Protein AF-A0A5S9R3X8-F1 (afdb_monomer)

Sequence (92 aa):
MWPGAPEQLDEVLKANNVPDVEINKMTFENAMRWYHWDPFTHISKEQATVGALRKAAEGHDVSIQSLSKHDHGGANFTDFAANAKQLAGNKD

Solvent-accessible surface area (backbone atoms only — not comparable to full-atom values): 5954 Å² total; per-residue (Å²): 105,83,88,56,37,69,61,55,48,52,52,53,40,59,76,66,67,58,52,68,73,58,50,43,39,75,73,45,54,47,55,28,65,76,68,73,48,71,72,61,85,83,41,54,73,79,53,70,34,74,68,43,46,55,60,70,45,64,94,55,93,78,76,92,72,83,81,75,81,75,73,75,70,72,88,44,72,65,59,53,54,53,51,51,53,65,71,56,72,73,87,128

pLDDT: mean 81.46, std 14.36, range [45.25, 97.12]

Radius of gyration: 23.94 Å; Cα contacts (8 Å, |Δi|>4): 21; chains: 1; bounding box: 39×46×65 Å

Secondary structure (DSSP, 8-state):
-TTSHHHHHHHHHHHTT--HHHHHIIIIIHHHHHHT--GGGTS-TTTTSHHHHHHHTTTS----------------HHHHHHHHHHHTT---

Mean predicted aligned error: 12.49 Å

Structure (mmCIF, N/CA/C/O backbone):
data_AF-A0A5S9R3X8-F1
#
_entry.id   AF-A0A5S9R3X8-F1
#
loop_
_atom_site.group_PDB
_atom_site.id
_atom_site.type_symbol
_atom_site.label_atom_id
_atom_site.label_alt_id
_atom_site.label_comp_id
_atom_site.label_asym_id
_atom_site.label_entity_id
_atom_site.label_seq_id
_atom_site.pdbx_PDB_ins_code
_atom_site.Cartn_x
_atom_site.Cartn_y
_atom_site.Cartn_z
_atom_site.occupancy
_atom_site.B_iso_or_equiv
_atom_site.auth_seq_id
_atom_site.auth_comp_id
_atom_site.auth_asym_id
_atom_site.auth_atom_id
_atom_site.pdbx_PDB_model_num
ATOM 1 N N . MET A 1 1 ? 7.173 9.081 4.736 1.00 61.66 1 MET A N 1
ATOM 2 C CA . MET A 1 1 ? 6.72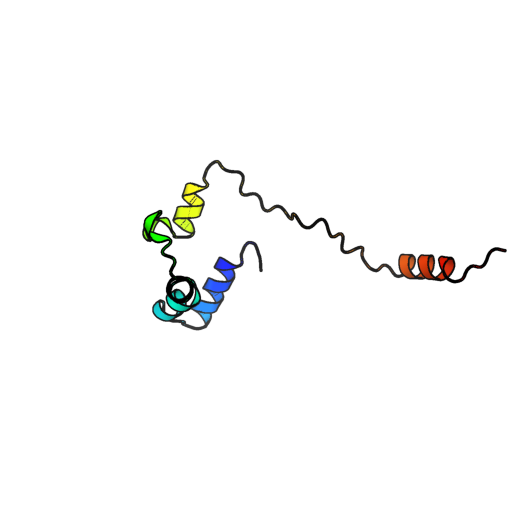3 8.477 6.003 1.00 61.66 1 MET A CA 1
ATOM 3 C C . MET A 1 1 ? 5.304 8.975 6.272 1.00 61.66 1 MET A C 1
ATOM 5 O O . MET A 1 1 ? 4.976 10.027 5.740 1.00 61.66 1 MET A O 1
ATOM 9 N N . TRP A 1 2 ? 4.459 8.191 6.960 1.00 68.38 2 TRP A N 1
ATOM 10 C CA . TRP A 1 2 ? 2.992 8.371 7.069 1.00 68.38 2 TRP A CA 1
ATOM 11 C C . TRP A 1 2 ? 2.530 9.843 7.139 1.00 68.38 2 TRP A C 1
ATOM 13 O O . TRP A 1 2 ? 3.152 10.621 7.862 1.00 68.38 2 TRP A O 1
ATOM 23 N N . PRO A 1 3 ? 1.447 10.243 6.444 1.00 74.00 3 PRO A N 1
ATOM 24 C CA . PRO A 1 3 ? 0.461 9.404 5.747 1.00 74.00 3 PRO A CA 1
ATOM 25 C C . PRO A 1 3 ? 0.753 9.120 4.268 1.00 74.00 3 PRO A C 1
ATOM 27 O O . PRO A 1 3 ? 0.177 8.192 3.717 1.00 74.00 3 PRO A O 1
ATOM 30 N N . GLY A 1 4 ? 1.689 9.833 3.638 1.00 82.62 4 GLY A N 1
ATOM 31 C CA . GLY A 1 4 ? 2.041 9.645 2.217 1.00 82.62 4 GLY A CA 1
ATOM 32 C C . GLY A 1 4 ? 3.023 8.500 1.943 1.00 82.62 4 GLY A C 1
ATOM 33 O O . GLY A 1 4 ? 3.810 8.569 1.005 1.00 82.62 4 GLY A O 1
ATOM 34 N N . ALA A 1 5 ? 3.083 7.491 2.817 1.00 83.38 5 ALA A N 1
ATOM 35 C CA . ALA A 1 5 ? 4.023 6.380 2.657 1.00 83.38 5 ALA A CA 1
ATOM 36 C C . ALA A 1 5 ? 3.787 5.556 1.371 1.00 83.38 5 ALA A C 1
ATOM 38 O O . ALA A 1 5 ? 4.782 5.217 0.732 1.00 83.38 5 ALA A O 1
ATOM 39 N N . PRO A 1 6 ? 2.536 5.260 0.958 1.00 83.75 6 PRO A N 1
ATOM 40 C CA . PRO A 1 6 ? 2.282 4.531 -0.285 1.00 83.75 6 PRO A CA 1
ATOM 41 C C . PRO A 1 6 ? 2.775 5.273 -1.532 1.00 83.75 6 PRO A C 1
ATOM 43 O O . PRO A 1 6 ? 3.395 4.664 -2.396 1.00 83.75 6 PRO A O 1
ATOM 46 N N . GLU A 1 7 ? 2.552 6.587 -1.612 1.00 86.69 7 GLU A N 1
ATOM 47 C CA . GLU A 1 7 ? 2.975 7.414 -2.749 1.00 86.69 7 GLU A CA 1
ATOM 48 C C . GLU A 1 7 ? 4.499 7.509 -2.841 1.00 86.69 7 GLU A C 1
ATOM 50 O O . GLU A 1 7 ? 5.074 7.327 -3.909 1.00 86.69 7 GLU A O 1
ATOM 55 N N . GLN A 1 8 ? 5.168 7.716 -1.705 1.00 90.12 8 GLN A N 1
ATOM 56 C CA . GLN A 1 8 ? 6.631 7.743 -1.662 1.00 90.12 8 GLN A CA 1
ATOM 57 C C . GLN A 1 8 ? 7.241 6.384 -2.023 1.00 90.12 8 GLN A C 1
ATOM 59 O O . GLN A 1 8 ? 8.298 6.327 -2.647 1.00 90.12 8 GLN A O 1
ATOM 64 N N . LEU A 1 9 ? 6.589 5.281 -1.642 1.00 89.81 9 LEU A N 1
ATOM 65 C CA . LEU A 1 9 ? 7.021 3.948 -2.052 1.00 89.81 9 LEU A CA 1
ATOM 66 C C . LEU A 1 9 ? 6.903 3.778 -3.574 1.00 89.81 9 LEU A C 1
ATOM 68 O O . LEU A 1 9 ? 7.854 3.320 -4.199 1.00 89.81 9 LEU A O 1
ATOM 72 N N . ASP A 1 10 ? 5.781 4.186 -4.171 1.00 90.69 10 ASP A N 1
ATOM 73 C CA . ASP A 1 10 ? 5.568 4.140 -5.624 1.00 90.69 10 ASP A CA 1
ATOM 74 C C . ASP A 1 10 ? 6.617 4.966 -6.394 1.00 90.69 10 ASP A C 1
ATOM 76 O O . ASP A 1 10 ? 7.181 4.488 -7.379 1.00 90.69 10 ASP A O 1
ATOM 80 N N . GLU A 1 11 ? 6.967 6.160 -5.905 1.00 93.38 11 GLU A N 1
ATOM 81 C CA . GLU A 1 11 ? 8.043 6.985 -6.476 1.00 93.38 11 GLU A CA 1
ATOM 82 C C . GLU A 1 11 ? 9.390 6.248 -6.506 1.00 93.38 11 GLU A C 1
ATOM 84 O O . GLU A 1 11 ? 10.067 6.230 -7.536 1.00 93.38 11 GLU A O 1
ATOM 89 N N . VAL A 1 12 ? 9.773 5.598 -5.402 1.00 94.56 12 VAL A N 1
ATOM 90 C CA . VAL A 1 12 ? 11.042 4.856 -5.306 1.00 94.56 12 VAL A CA 1
ATOM 91 C C . VAL A 1 12 ? 11.038 3.621 -6.206 1.00 94.56 12 VAL A C 1
ATOM 93 O O . VAL A 1 12 ? 12.042 3.340 -6.865 1.00 94.56 12 VAL A O 1
ATOM 96 N N . LEU A 1 13 ? 9.925 2.889 -6.266 1.00 95.06 13 LEU A N 1
ATOM 97 C CA . LEU A 1 13 ? 9.790 1.711 -7.125 1.00 95.06 13 LEU A CA 1
ATOM 98 C C . LEU A 1 13 ? 9.915 2.089 -8.607 1.00 95.06 13 LEU A C 1
ATOM 100 O O . LEU A 1 13 ? 10.645 1.431 -9.352 1.00 95.06 13 LEU A O 1
ATOM 104 N N . LYS A 1 14 ? 9.288 3.199 -9.014 1.00 94.50 14 LYS A N 1
ATOM 105 C CA . LYS A 1 14 ? 9.413 3.757 -10.367 1.00 94.50 14 LYS A CA 1
ATOM 106 C C . LYS A 1 14 ? 10.829 4.234 -10.667 1.00 94.50 14 LYS A C 1
ATOM 108 O O . LYS A 1 14 ? 11.358 3.908 -11.727 1.00 94.50 14 LYS A O 1
ATOM 113 N N . ALA A 1 15 ? 11.457 4.953 -9.736 1.00 97.12 15 ALA A N 1
ATOM 114 C CA . ALA A 1 15 ? 12.820 5.463 -9.895 1.00 97.12 15 ALA A CA 1
ATOM 115 C C . ALA A 1 15 ? 13.863 4.350 -10.097 1.00 97.12 15 ALA A C 1
ATOM 117 O O . ALA A 1 15 ? 14.886 4.583 -10.732 1.00 97.12 15 ALA A O 1
ATOM 118 N N . ASN A 1 16 ? 13.598 3.146 -9.582 1.00 96.75 16 ASN A N 1
ATOM 119 C CA . ASN A 1 16 ? 14.474 1.981 -9.718 1.00 96.75 16 ASN A CA 1
ATOM 120 C C . ASN A 1 16 ? 13.998 0.974 -10.780 1.00 96.75 16 ASN A C 1
ATOM 122 O O . ASN A 1 16 ? 14.527 -0.134 -10.837 1.00 96.75 16 ASN A O 1
ATOM 126 N N . ASN A 1 17 ? 13.006 1.330 -11.609 1.00 96.06 17 ASN A N 1
ATOM 127 C CA . ASN A 1 17 ? 12.449 0.467 -12.658 1.00 96.06 17 ASN A CA 1
ATOM 128 C C . ASN A 1 17 ? 12.055 -0.935 -12.154 1.00 96.06 17 ASN A C 1
ATOM 130 O O . ASN A 1 17 ? 12.256 -1.934 -12.848 1.00 96.06 17 ASN A O 1
ATOM 134 N N . VAL A 1 18 ? 11.502 -1.017 -10.940 1.00 96.50 18 VAL A N 1
ATOM 135 C CA . VAL A 1 18 ? 11.086 -2.298 -10.365 1.00 96.50 18 VAL A CA 1
ATOM 136 C C . VAL A 1 18 ? 9.895 -2.839 -11.167 1.00 96.50 18 VAL A C 1
ATOM 138 O O . VAL A 1 18 ? 8.905 -2.126 -11.322 1.00 96.50 18 VAL A O 1
ATOM 141 N N . PRO A 1 19 ? 9.951 -4.078 -11.688 1.00 96.50 19 PRO A N 1
ATOM 142 C CA . PRO A 1 19 ? 8.834 -4.663 -12.424 1.00 96.50 19 PRO A CA 1
ATOM 143 C C . PRO A 1 19 ? 7.606 -4.890 -11.534 1.00 96.50 19 PRO A C 1
ATOM 145 O O . PRO A 1 19 ? 7.747 -5.319 -10.388 1.00 96.50 19 PRO A O 1
ATOM 148 N N . ASP A 1 20 ? 6.402 -4.744 -12.094 1.00 92.69 20 ASP A N 1
ATOM 149 C CA . ASP A 1 20 ? 5.129 -4.920 -11.371 1.00 92.69 20 ASP A CA 1
ATOM 150 C C . ASP A 1 20 ? 5.014 -6.271 -10.647 1.00 92.69 20 ASP A C 1
ATOM 152 O O . ASP A 1 20 ? 4.449 -6.357 -9.559 1.00 92.69 20 ASP A O 1
ATOM 156 N N . VAL A 1 21 ? 5.586 -7.338 -11.214 1.00 96.12 21 VAL A N 1
ATOM 157 C CA . VAL A 1 21 ? 5.604 -8.667 -10.582 1.00 96.12 21 VAL A CA 1
ATOM 158 C C . VAL A 1 21 ? 6.393 -8.682 -9.270 1.00 96.12 21 VAL A C 1
ATOM 160 O O . VAL A 1 21 ? 5.992 -9.350 -8.320 1.00 96.12 21 VAL A O 1
ATOM 163 N N . GLU A 1 22 ? 7.493 -7.936 -9.182 1.00 96.62 22 GLU A N 1
ATOM 164 C CA . GLU A 1 22 ? 8.274 -7.826 -7.948 1.00 96.62 22 GLU A CA 1
ATOM 165 C C . GLU A 1 22 ? 7.590 -6.879 -6.958 1.00 96.62 22 GLU A C 1
ATOM 167 O O . GLU A 1 22 ? 7.520 -7.186 -5.767 1.00 96.62 22 GLU A O 1
ATOM 172 N N . ILE A 1 23 ? 6.978 -5.795 -7.448 1.00 94.94 23 ILE A N 1
ATOM 173 C CA . ILE A 1 23 ? 6.157 -4.899 -6.623 1.00 94.94 23 ILE A CA 1
ATOM 174 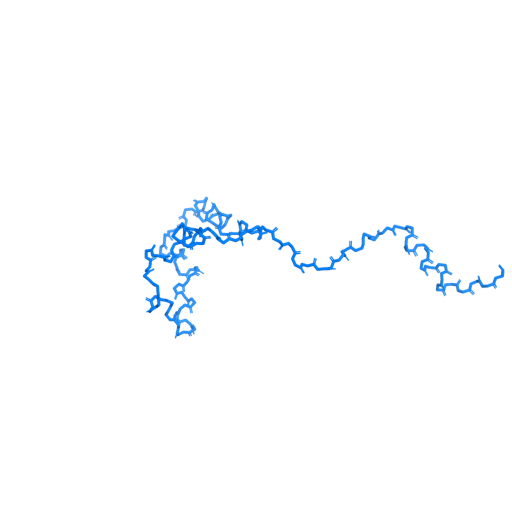C C . ILE A 1 23 ? 5.021 -5.680 -5.955 1.00 94.94 23 ILE A C 1
ATOM 176 O O . ILE A 1 23 ? 4.850 -5.582 -4.740 1.00 94.94 23 ILE A O 1
ATOM 180 N N . ASN A 1 24 ? 4.278 -6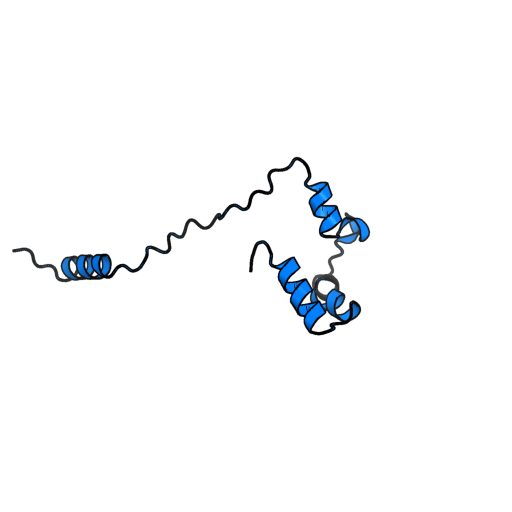.502 -6.700 1.00 93.44 24 ASN A N 1
ATOM 181 C CA . ASN A 1 24 ? 3.165 -7.288 -6.160 1.00 93.44 24 ASN A CA 1
ATOM 182 C C . ASN A 1 24 ? 3.632 -8.285 -5.091 1.00 93.44 24 ASN A C 1
ATOM 184 O O . ASN A 1 24 ? 3.028 -8.379 -4.019 1.00 93.44 24 ASN A O 1
ATOM 188 N N . LYS A 1 25 ? 4.757 -8.972 -5.333 1.00 95.31 25 LYS A N 1
ATOM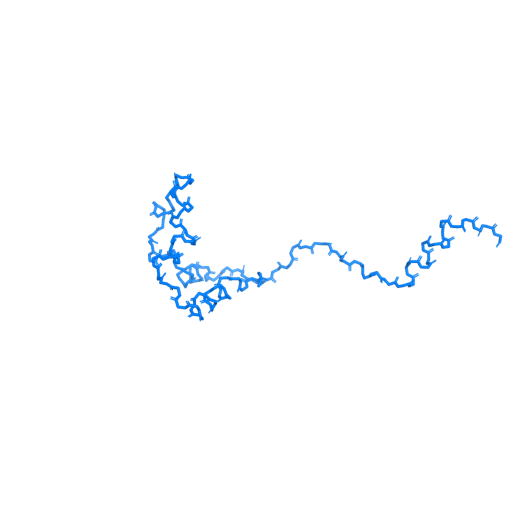 189 C CA . LYS A 1 25 ? 5.392 -9.860 -4.349 1.00 95.31 25 LYS A CA 1
ATOM 190 C C . LYS A 1 25 ? 5.776 -9.131 -3.068 1.00 95.31 25 LYS A C 1
ATOM 192 O O . LYS A 1 25 ? 5.520 -9.654 -1.985 1.00 95.31 25 LYS A O 1
ATOM 197 N N . MET A 1 26 ? 6.393 -7.955 -3.176 1.00 94.69 26 MET A N 1
ATOM 198 C CA . MET A 1 26 ? 6.830 -7.161 -2.024 1.00 94.69 26 MET A CA 1
ATOM 199 C C . MET A 1 26 ? 5.652 -6.580 -1.237 1.00 94.69 26 MET A C 1
ATOM 201 O O . MET A 1 26 ? 5.709 -6.524 -0.011 1.00 94.69 26 MET A O 1
ATOM 205 N N . THR A 1 27 ? 4.601 -6.144 -1.932 1.00 90.62 27 THR A N 1
ATOM 206 C CA . THR A 1 27 ? 3.505 -5.373 -1.330 1.00 90.62 27 THR A CA 1
ATOM 207 C C . THR A 1 27 ? 2.384 -6.236 -0.763 1.00 90.62 27 THR A C 1
ATOM 209 O O . THR A 1 27 ? 1.849 -5.875 0.284 1.00 90.62 27 THR A O 1
ATOM 212 N N . PHE A 1 28 ? 2.020 -7.364 -1.390 1.00 91.44 28 PHE A N 1
ATOM 213 C CA . PHE A 1 28 ? 0.908 -8.180 -0.880 1.00 91.44 28 PHE A CA 1
ATOM 214 C C . PHE A 1 28 ? 0.966 -9.685 -1.195 1.00 91.44 28 PHE A C 1
ATOM 216 O O . PHE A 1 28 ? 0.565 -10.473 -0.341 1.00 91.44 28 PHE A O 1
ATOM 223 N N . GLU A 1 29 ? 1.474 -10.138 -2.350 1.00 94.81 29 GLU A N 1
ATOM 224 C CA . GLU A 1 29 ? 1.359 -11.559 -2.745 1.00 94.81 29 GLU A CA 1
ATOM 225 C C . GLU A 1 29 ? 2.150 -12.492 -1.818 1.00 94.81 29 GLU A C 1
ATOM 227 O O . GLU A 1 29 ? 1.657 -13.555 -1.429 1.00 94.81 29 GLU A O 1
ATOM 232 N N . ASN A 1 30 ? 3.361 -12.094 -1.406 1.00 96.19 30 ASN A N 1
ATOM 233 C CA . ASN A 1 30 ? 4.105 -12.876 -0.420 1.00 96.19 30 ASN A CA 1
ATOM 234 C C . ASN A 1 30 ? 3.384 -12.871 0.930 1.00 96.19 30 ASN A C 1
ATOM 236 O O . ASN A 1 30 ? 3.278 -13.923 1.551 1.00 96.19 30 ASN A O 1
ATOM 240 N N . ALA A 1 31 ? 2.838 -11.737 1.372 1.00 93.88 31 ALA A N 1
ATOM 241 C CA . ALA A 1 31 ? 2.087 -11.684 2.623 1.00 93.88 31 ALA A CA 1
ATOM 242 C C . ALA A 1 31 ? 0.882 -12.642 2.586 1.00 93.88 31 ALA A C 1
ATOM 244 O O . ALA A 1 31 ? 0.744 -13.474 3.479 1.00 93.88 31 ALA A O 1
ATOM 245 N N . MET A 1 32 ? 0.080 -12.619 1.518 1.00 94.50 32 MET A N 1
ATOM 246 C CA . MET A 1 32 ? -1.043 -13.548 1.336 1.00 94.50 32 MET A CA 1
ATOM 247 C C . MET A 1 32 ? -0.609 -15.013 1.430 1.00 94.50 32 MET A C 1
ATOM 249 O O . MET A 1 32 ? -1.227 -15.801 2.145 1.00 94.50 32 MET A O 1
ATOM 253 N N . ARG A 1 33 ? 0.482 -15.377 0.739 1.00 94.88 33 ARG A N 1
ATOM 254 C CA . ARG A 1 33 ? 1.000 -16.751 0.739 1.00 94.88 33 ARG A CA 1
ATOM 255 C C . ARG A 1 33 ? 1.469 -17.190 2.123 1.00 94.88 33 ARG A C 1
ATOM 257 O O . ARG A 1 33 ? 1.201 -18.314 2.522 1.00 94.88 33 ARG A O 1
ATOM 264 N N . TRP A 1 34 ? 2.195 -16.333 2.837 1.00 96.75 34 TRP A N 1
ATOM 265 C CA . TRP A 1 34 ? 2.783 -16.681 4.133 1.00 96.75 34 TRP A CA 1
ATOM 266 C C . TRP A 1 34 ? 1.740 -16.712 5.251 1.00 96.75 34 TRP A C 1
ATOM 268 O O . TRP A 1 34 ? 1.779 -17.594 6.107 1.00 96.75 34 TRP A O 1
ATOM 278 N N . TYR A 1 35 ? 0.793 -15.775 5.229 1.00 95.50 35 TYR A N 1
ATOM 279 C CA . TYR A 1 35 ? -0.270 -15.679 6.227 1.00 95.50 35 TYR A CA 1
ATOM 280 C C . TYR A 1 35 ? -1.517 -16.495 5.871 1.00 95.50 35 TYR A C 1
ATOM 282 O O . TYR A 1 35 ? -2.467 -16.498 6.647 1.00 95.50 35 TYR A O 1
ATOM 290 N N . HIS A 1 36 ? -1.509 -17.209 4.738 1.00 93.50 36 HIS A N 1
ATOM 291 C CA . HIS A 1 36 ? -2.636 -18.008 4.240 1.00 93.50 36 HIS A CA 1
ATOM 292 C C . HIS A 1 36 ? -3.958 -17.228 4.252 1.00 93.50 36 HIS A C 1
ATOM 294 O O . HIS A 1 36 ? -5.003 -17.737 4.656 1.00 93.50 36 HIS A O 1
ATOM 300 N N . TRP A 1 37 ? -3.894 -15.966 3.837 1.00 91.38 37 TRP A N 1
ATOM 301 C CA . TRP A 1 37 ? -5.017 -15.042 3.884 1.00 91.38 37 TRP A CA 1
ATOM 302 C C . TRP A 1 37 ? -5.272 -14.465 2.498 1.00 91.38 37 TRP A C 1
ATOM 304 O O . TRP A 1 37 ? -4.343 -13.984 1.847 1.00 91.38 37 TRP A O 1
ATOM 314 N N . ASP A 1 38 ? -6.532 -14.511 2.064 1.00 91.62 38 ASP A N 1
ATOM 315 C CA . ASP A 1 38 ? -6.976 -13.921 0.807 1.00 91.62 38 ASP A CA 1
ATOM 316 C C . ASP A 1 38 ? -7.912 -12.730 1.078 1.00 91.62 38 ASP A C 1
ATOM 318 O O . ASP A 1 38 ? -9.064 -12.937 1.471 1.00 91.62 38 ASP A O 1
ATOM 322 N N . PRO A 1 39 ? -7.445 -11.481 0.889 1.00 87.75 39 PRO A N 1
ATOM 323 C CA . PRO A 1 39 ? -8.295 -10.302 1.022 1.00 87.75 39 PRO A CA 1
ATOM 324 C C . PRO A 1 39 ? -9.348 -10.210 -0.088 1.00 87.75 39 PRO A C 1
ATOM 326 O O . PRO A 1 39 ? -10.369 -9.543 0.093 1.00 87.75 39 PRO A O 1
ATOM 329 N N . PHE A 1 40 ? -9.128 -10.869 -1.231 1.00 91.69 40 PHE A N 1
ATOM 330 C CA . PHE A 1 40 ? -9.971 -10.707 -2.411 1.00 91.69 40 PHE A CA 1
ATOM 331 C C . PHE A 1 40 ? -11.277 -11.509 -2.356 1.00 91.69 40 PHE A C 1
ATOM 333 O O . PHE A 1 40 ? -12.128 -11.380 -3.234 1.00 91.69 40 PHE A O 1
ATOM 340 N N . THR A 1 41 ? -11.490 -12.283 -1.289 1.00 91.75 41 THR A N 1
ATOM 341 C CA . THR A 1 41 ? -12.779 -12.930 -0.999 1.00 91.75 41 THR A CA 1
ATOM 342 C C . THR A 1 41 ? -13.872 -11.919 -0.648 1.00 91.75 41 THR A C 1
ATOM 344 O O . THR A 1 41 ? -15.055 -12.191 -0.856 1.00 91.75 41 THR A O 1
ATOM 347 N N . HIS A 1 42 ? -13.486 -10.757 -0.114 1.00 89.25 42 HIS A N 1
ATOM 348 C CA . HIS A 1 42 ? -14.405 -9.722 0.361 1.00 89.25 42 HIS A CA 1
ATOM 349 C C . HIS A 1 42 ? -14.458 -8.494 -0.550 1.00 89.25 42 HIS A C 1
ATOM 351 O O . HIS A 1 42 ? -15.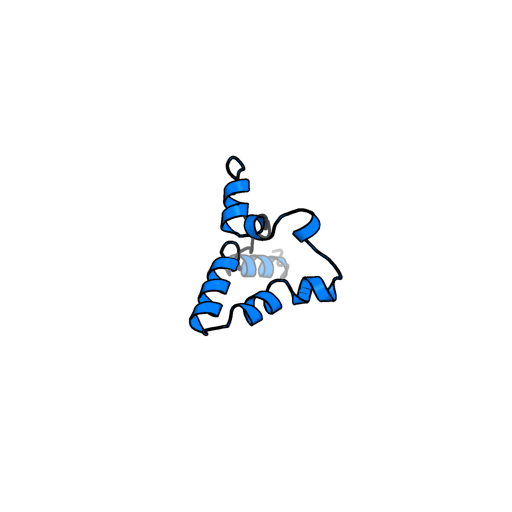459 -7.780 -0.553 1.00 89.25 42 HIS A O 1
ATOM 357 N N . ILE A 1 43 ? -13.396 -8.236 -1.313 1.00 92.81 43 ILE A N 1
ATOM 358 C CA . ILE A 1 43 ? -13.287 -7.085 -2.208 1.00 92.81 43 ILE A CA 1
ATOM 359 C C . ILE A 1 43 ? -12.616 -7.508 -3.512 1.00 92.81 43 ILE A C 1
ATOM 361 O O . ILE A 1 43 ? -11.609 -8.207 -3.504 1.00 92.81 43 ILE A O 1
ATOM 365 N N . SER A 1 44 ? -13.154 -7.081 -4.652 1.00 93.00 44 SER A N 1
ATOM 366 C CA . SER A 1 44 ? -12.498 -7.353 -5.937 1.00 93.00 44 SER A CA 1
ATOM 367 C C . SER A 1 44 ? -11.151 -6.624 -6.035 1.00 93.00 44 SER A C 1
ATOM 369 O O . SER A 1 44 ? -10.943 -5.577 -5.413 1.00 93.00 44 SER A O 1
ATOM 371 N N . LYS A 1 45 ? -10.216 -7.152 -6.832 1.00 88.19 45 LYS A N 1
ATOM 372 C CA . LYS A 1 45 ? -8.870 -6.570 -6.963 1.00 88.19 45 LYS A CA 1
ATOM 373 C C . LYS A 1 45 ? -8.919 -5.148 -7.532 1.00 88.19 45 LYS A C 1
ATOM 375 O O . LYS A 1 45 ? -8.148 -4.288 -7.117 1.00 88.19 45 LYS A O 1
ATOM 380 N N . GLU A 1 46 ? -9.873 -4.882 -8.417 1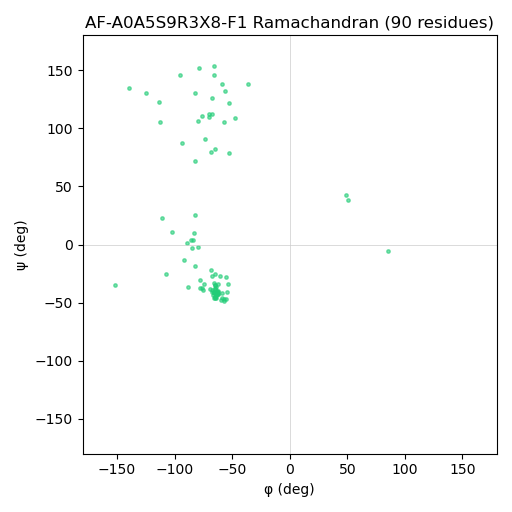.00 89.25 46 GLU A N 1
ATOM 381 C CA . GLU A 1 46 ? -10.128 -3.572 -9.017 1.00 89.25 46 GLU A CA 1
ATOM 382 C C . GLU A 1 46 ? -10.590 -2.549 -7.965 1.00 89.25 46 GLU A C 1
ATOM 384 O O . GLU A 1 46 ? -10.219 -1.373 -8.015 1.00 89.25 46 GLU A O 1
ATOM 389 N N . GLN A 1 47 ? -11.358 -3.007 -6.972 1.00 91.19 47 GLN A N 1
ATOM 390 C CA . GLN A 1 47 ? -11.831 -2.192 -5.851 1.00 91.19 47 GLN A CA 1
ATOM 391 C C . GLN A 1 47 ? -10.791 -2.034 -4.732 1.00 91.19 47 GLN A C 1
ATOM 393 O O . GLN A 1 47 ? -10.885 -1.093 -3.949 1.00 91.19 47 GLN A O 1
ATOM 398 N N . ALA A 1 48 ? -9.778 -2.900 -4.675 1.00 89.44 48 ALA A N 1
ATOM 399 C CA . ALA A 1 48 ? -8.695 -2.849 -3.691 1.00 89.44 48 ALA A CA 1
ATOM 400 C C . ALA A 1 48 ? -7.555 -1.877 -4.067 1.00 89.44 48 ALA A C 1
ATOM 402 O O . ALA A 1 48 ? -6.498 -1.873 -3.436 1.00 89.44 48 ALA A O 1
ATOM 403 N N . THR A 1 49 ? -7.741 -1.047 -5.096 1.00 86.38 49 THR A N 1
ATOM 404 C CA . THR A 1 49 ? -6.771 -0.009 -5.471 1.00 86.38 49 THR A CA 1
ATOM 405 C C . THR A 1 49 ? -6.890 1.214 -4.562 1.00 86.38 49 THR A C 1
ATOM 407 O O . THR A 1 49 ? -7.973 1.549 -4.084 1.00 86.38 49 THR A O 1
ATOM 410 N N . VAL A 1 50 ? -5.788 1.948 -4.367 1.00 82.06 50 VAL A N 1
ATOM 411 C CA . VAL A 1 50 ? -5.779 3.172 -3.540 1.00 82.06 50 VAL A CA 1
ATOM 412 C C . VAL A 1 50 ? -6.837 4.181 -4.008 1.00 82.06 50 VAL A C 1
ATOM 414 O O . VAL A 1 50 ? -7.526 4.782 -3.187 1.00 82.06 50 VAL A O 1
ATOM 417 N N . GLY A 1 51 ? -7.005 4.342 -5.325 1.00 82.94 51 GLY A N 1
ATOM 418 C CA . GLY A 1 51 ? -8.018 5.229 -5.901 1.00 82.94 51 GLY A CA 1
ATOM 419 C C . GLY A 1 51 ? -9.450 4.780 -5.600 1.00 82.94 51 GLY A C 1
ATOM 420 O O . GLY A 1 51 ? -10.270 5.601 -5.190 1.00 82.94 51 GLY A O 1
ATOM 421 N N . ALA A 1 52 ? -9.747 3.485 -5.744 1.00 88.44 52 ALA A N 1
ATOM 422 C CA . ALA A 1 52 ? -11.068 2.943 -5.437 1.00 88.44 52 ALA A CA 1
ATOM 423 C C . ALA A 1 52 ? -11.399 3.035 -3.939 1.00 88.44 52 ALA A C 1
ATOM 425 O O . ALA A 1 52 ? -12.508 3.431 -3.590 1.00 88.44 52 ALA A O 1
ATOM 426 N N . LEU A 1 53 ? -10.431 2.761 -3.059 1.00 88.25 53 LEU A N 1
ATOM 427 C CA . LEU A 1 53 ? -10.610 2.877 -1.610 1.00 88.25 53 LEU A CA 1
ATOM 428 C C . LEU A 1 53 ? -10.802 4.334 -1.163 1.00 88.25 53 LEU A C 1
ATOM 430 O O . LEU A 1 53 ? -11.657 4.603 -0.323 1.00 88.25 53 LEU A O 1
ATOM 434 N N . ARG A 1 54 ? -10.075 5.292 -1.756 1.00 85.12 54 ARG A N 1
ATOM 435 C CA . ARG A 1 54 ? -10.292 6.729 -1.497 1.00 85.12 54 ARG A CA 1
ATOM 436 C C . ARG A 1 54 ? -11.675 7.188 -1.943 1.00 85.12 54 ARG A C 1
ATOM 438 O O . ARG A 1 54 ? -12.327 7.917 -1.207 1.00 85.12 54 ARG A O 1
ATOM 445 N N . LYS A 1 55 ? -12.135 6.721 -3.106 1.00 88.81 55 LYS A N 1
ATOM 446 C CA . LYS A 1 55 ? -13.495 6.978 -3.591 1.00 88.81 55 LYS A CA 1
ATOM 447 C C . LYS A 1 55 ? -14.554 6.363 -2.672 1.00 88.81 55 LYS A C 1
ATOM 449 O O . LYS A 1 55 ? -15.565 6.989 -2.390 1.00 88.81 55 LYS A O 1
ATOM 454 N N . ALA A 1 56 ? -14.322 5.149 -2.175 1.00 89.44 56 ALA A N 1
ATOM 455 C CA . ALA A 1 56 ? -15.228 4.498 -1.230 1.00 89.44 56 ALA A CA 1
ATOM 456 C C . ALA A 1 56 ? -15.309 5.231 0.123 1.00 89.44 56 ALA A C 1
ATOM 458 O O . ALA A 1 56 ? -16.323 5.136 0.804 1.00 89.44 56 ALA A O 1
ATOM 459 N N . ALA A 1 57 ? -14.264 5.974 0.497 1.00 89.81 57 ALA A N 1
ATOM 460 C CA . ALA A 1 57 ? -14.231 6.804 1.698 1.00 89.81 57 ALA A CA 1
ATOM 461 C C . ALA A 1 57 ? -14.856 8.204 1.507 1.00 89.81 57 ALA A C 1
ATOM 463 O O . ALA A 1 57 ? -14.813 9.016 2.431 1.00 89.81 57 ALA A O 1
ATOM 464 N N . GLU A 1 58 ? -15.432 8.517 0.340 1.00 89.88 58 GLU A N 1
ATOM 465 C CA . GLU A 1 58 ? -16.132 9.788 0.120 1.00 89.88 58 GLU A CA 1
ATOM 466 C C . GLU A 1 58 ? -17.252 9.988 1.156 1.00 89.88 58 GLU A C 1
ATOM 468 O O . GLU A 1 58 ? -18.050 9.094 1.427 1.00 89.88 58 GLU A O 1
ATOM 473 N N . GLY A 1 59 ? -17.302 11.179 1.758 1.00 88.81 59 GLY A N 1
ATOM 474 C CA . GLY A 1 59 ? -18.262 11.506 2.818 1.00 88.81 59 GLY A CA 1
ATOM 475 C C . GLY A 1 59 ? -17.827 11.105 4.233 1.00 88.81 59 GLY A C 1
ATOM 476 O O . GLY A 1 59 ? -18.499 11.486 5.190 1.00 88.81 59 GLY A O 1
ATOM 477 N N . HIS A 1 60 ? -16.696 10.411 4.390 1.00 87.06 60 HIS A N 1
ATOM 478 C CA . HIS A 1 60 ? -16.069 10.167 5.689 1.00 87.06 60 HIS A CA 1
ATOM 479 C C . HIS A 1 60 ? -14.976 11.206 5.987 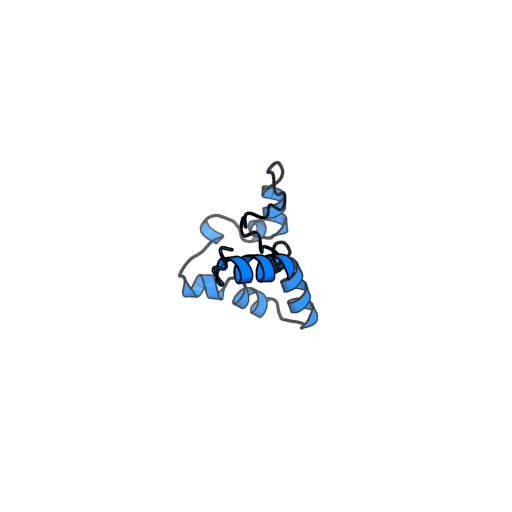1.00 87.06 60 HIS A C 1
ATOM 481 O O . HIS A 1 60 ? -14.269 11.662 5.087 1.00 87.06 60 HIS A O 1
ATOM 487 N N . ASP A 1 61 ? -14.819 11.578 7.262 1.00 87.88 61 ASP A N 1
ATOM 488 C CA . ASP A 1 61 ? -13.699 12.416 7.701 1.00 87.88 61 ASP A CA 1
ATOM 489 C C . ASP A 1 61 ? -12.393 11.614 7.629 1.00 87.88 61 ASP A C 1
ATOM 491 O O . ASP A 1 61 ? -12.168 10.681 8.399 1.00 87.88 61 ASP A O 1
ATOM 495 N N . VAL A 1 62 ? -11.545 11.986 6.672 1.00 83.44 62 VAL A N 1
ATOM 496 C CA . VAL A 1 62 ? -10.212 11.410 6.444 1.00 83.44 62 VAL A CA 1
ATOM 497 C C . VAL A 1 62 ? -9.099 12.405 6.790 1.00 83.44 62 VAL A C 1
ATOM 499 O O . VAL A 1 62 ? -7.984 12.304 6.273 1.00 83.44 62 VAL A O 1
ATOM 502 N N . SER A 1 63 ? -9.391 13.400 7.638 1.00 84.06 63 SER A N 1
ATOM 503 C CA . SER A 1 63 ? -8.398 14.375 8.083 1.00 84.06 63 SER A CA 1
ATOM 504 C C . SER A 1 63 ? -7.222 13.691 8.786 1.00 84.06 63 SER A C 1
ATOM 506 O O . SER A 1 63 ? -7.372 12.746 9.564 1.00 84.06 63 SER A O 1
ATOM 508 N N . ILE A 1 64 ? -6.008 14.159 8.489 1.00 79.94 64 ILE A N 1
ATOM 509 C CA . ILE A 1 64 ? -4.795 13.630 9.112 1.00 79.94 64 ILE A CA 1
ATOM 510 C C . ILE A 1 64 ? -4.793 14.080 10.573 1.00 79.94 64 ILE A C 1
ATOM 512 O O . ILE A 1 64 ? -4.630 15.263 10.860 1.00 79.94 64 ILE A O 1
ATOM 516 N N . GLN A 1 65 ? -4.948 13.127 11.489 1.00 78.00 65 GLN A N 1
ATOM 517 C CA . GLN A 1 65 ? -4.915 13.367 12.929 1.00 78.00 65 GLN A CA 1
ATOM 518 C C . GLN A 1 65 ? -3.690 12.684 13.539 1.00 78.00 65 GLN A C 1
ATOM 520 O O . GLN A 1 65 ? -3.510 11.469 13.425 1.00 78.00 65 GLN A O 1
ATOM 525 N N . SER A 1 66 ? -2.835 13.450 14.215 1.00 71.94 66 SER A N 1
ATOM 526 C CA . SER A 1 66 ? -1.750 12.891 15.021 1.00 71.94 66 SER A CA 1
ATOM 527 C C . SER A 1 66 ? -2.308 12.415 16.364 1.00 71.94 66 SER A C 1
ATOM 529 O O . SER A 1 66 ? -2.618 13.225 17.232 1.00 71.94 66 SER A O 1
ATOM 531 N N . LEU A 1 67 ? -2.424 11.097 16.555 1.00 71.00 67 LEU A N 1
ATOM 532 C CA . LEU A 1 67 ? -2.891 10.506 17.822 1.00 71.00 67 LEU A CA 1
ATOM 533 C C . LEU A 1 67 ? -1.770 10.323 18.861 1.00 71.00 67 LEU A C 1
ATOM 535 O O . LEU A 1 67 ? -2.033 9.909 19.992 1.00 71.00 67 LEU A O 1
ATOM 539 N N . SER A 1 68 ? -0.521 10.638 18.501 1.00 67.75 68 SER A N 1
ATOM 540 C CA . SER A 1 68 ? 0.581 10.684 19.463 1.00 67.75 68 SER A CA 1
ATOM 541 C C . SER A 1 68 ? 0.365 11.846 20.432 1.00 67.75 68 SER A C 1
ATOM 543 O O . SER A 1 68 ? 0.459 13.008 20.049 1.00 67.75 68 SER A O 1
ATOM 545 N N . LYS A 1 69 ? 0.096 11.520 21.699 1.00 57.59 69 LYS A N 1
ATOM 546 C CA . LYS A 1 69 ? 0.132 12.463 22.830 1.00 57.59 69 LYS A CA 1
ATOM 547 C C . LYS A 1 69 ? 1.529 12.616 23.429 1.00 57.59 69 LYS A C 1
ATOM 549 O O . LYS A 1 69 ? 1.663 13.261 24.465 1.00 57.59 69 LYS A O 1
ATOM 554 N N . HIS A 1 70 ? 2.546 11.976 22.850 1.00 57.06 70 HIS A N 1
ATOM 555 C CA . HIS A 1 70 ? 3.901 12.143 23.347 1.00 57.06 70 HIS A CA 1
ATOM 556 C C . HIS A 1 70 ? 4.374 13.527 22.914 1.00 57.06 70 HIS A C 1
ATOM 558 O O . HIS A 1 70 ? 4.873 13.713 21.805 1.00 57.06 70 HIS A O 1
ATOM 564 N N . ASP A 1 71 ? 4.139 14.504 23.788 1.00 60.91 71 ASP A N 1
ATOM 565 C CA . ASP A 1 71 ? 4.890 15.741 23.779 1.00 60.91 71 ASP A CA 1
ATOM 566 C C . ASP A 1 71 ? 6.348 15.316 23.923 1.00 60.91 71 ASP A C 1
ATOM 568 O O . ASP A 1 71 ? 6.777 14.828 24.973 1.00 60.91 71 ASP A O 1
ATOM 572 N N . HIS A 1 72 ? 7.102 15.385 22.829 1.00 56.09 72 HIS A N 1
ATOM 573 C CA . HIS A 1 72 ? 8.547 15.406 22.933 1.00 56.09 72 HIS A CA 1
ATOM 574 C C . HIS A 1 72 ? 8.860 16.747 23.574 1.00 56.09 72 HIS A C 1
ATOM 576 O O . HIS A 1 72 ? 9.170 17.701 22.865 1.00 56.09 72 HIS A O 1
ATOM 582 N N . GLY A 1 73 ? 8.698 16.813 24.901 1.00 54.09 73 GLY A N 1
ATOM 583 C CA . GLY A 1 73 ? 9.064 17.963 25.700 1.00 54.09 73 GLY A CA 1
ATOM 584 C C . GLY A 1 73 ? 10.462 18.331 25.257 1.00 54.09 73 GLY A C 1
ATOM 585 O O . GLY A 1 73 ? 11.396 17.538 25.421 1.00 54.09 73 GLY A O 1
ATOM 586 N N . GLY A 1 74 ? 10.562 19.455 24.546 1.00 55.47 74 GLY A N 1
ATOM 587 C CA . GLY A 1 74 ? 11.824 19.906 23.997 1.00 55.47 74 GLY A CA 1
ATOM 588 C C . GLY A 1 74 ? 12.793 19.926 25.160 1.00 55.47 74 GLY A C 1
ATOM 589 O O . GLY A 1 74 ? 12.490 20.537 26.182 1.00 55.47 74 GLY A O 1
ATOM 590 N N . ALA A 1 75 ? 13.897 19.188 25.053 1.00 62.50 75 ALA A N 1
ATOM 591 C CA . ALA A 1 75 ? 14.935 19.213 26.067 1.00 62.50 75 ALA A CA 1
ATOM 592 C C . ALA A 1 75 ? 15.540 20.623 26.068 1.00 62.50 75 ALA A C 1
ATOM 594 O O . ALA A 1 75 ? 16.538 20.898 25.405 1.00 62.50 75 ALA A O 1
ATOM 595 N N . ASN A 1 76 ? 14.876 21.541 26.763 1.00 65.31 76 ASN A N 1
ATOM 596 C CA . ASN A 1 76 ? 15.304 22.908 26.919 1.00 65.31 76 ASN A CA 1
ATOM 597 C C . ASN A 1 76 ? 16.330 22.927 28.041 1.00 65.31 76 ASN A C 1
ATOM 599 O O . ASN A 1 76 ? 16.126 22.390 29.131 1.00 65.31 76 ASN A O 1
ATOM 603 N N . PHE A 1 77 ? 17.462 23.563 27.767 1.00 63.22 77 PHE A N 1
ATOM 604 C CA . PHE A 1 77 ? 18.579 23.664 28.702 1.00 63.22 77 PHE A CA 1
ATOM 605 C C . PHE A 1 77 ? 18.162 24.277 30.056 1.00 63.22 77 PHE A C 1
ATOM 607 O O . PHE A 1 77 ? 18.721 23.943 31.100 1.00 63.22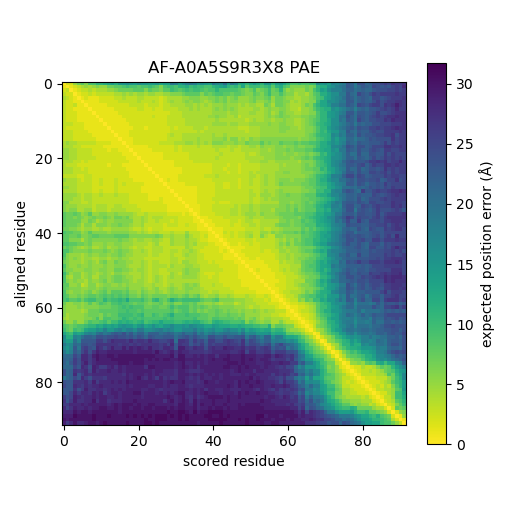 77 PHE A O 1
ATOM 614 N N . THR A 1 78 ? 17.129 25.126 30.048 1.00 66.62 78 THR A N 1
ATOM 615 C CA . THR A 1 78 ? 16.491 25.698 31.241 1.00 66.62 78 THR A CA 1
ATOM 616 C C . THR A 1 78 ? 15.863 24.636 32.143 1.00 66.62 78 THR A C 1
ATOM 618 O O . THR A 1 78 ? 16.020 24.708 33.362 1.00 66.62 78 THR A O 1
ATOM 621 N N . ASP A 1 79 ? 15.225 23.620 31.561 1.00 68.88 79 ASP A N 1
ATOM 622 C CA . ASP A 1 79 ? 14.520 22.565 32.296 1.00 68.88 79 ASP A CA 1
ATOM 623 C C . ASP A 1 79 ? 15.505 21.539 32.872 1.00 68.88 79 ASP A C 1
ATOM 625 O O . ASP A 1 79 ? 15.296 20.999 33.961 1.00 68.88 79 ASP A O 1
ATOM 629 N N . PHE A 1 80 ? 16.641 21.330 32.196 1.00 67.19 80 PHE A N 1
ATOM 630 C CA . PHE A 1 80 ? 17.764 20.559 32.736 1.00 67.19 80 PHE A CA 1
ATOM 631 C C . PHE A 1 80 ? 18.396 21.256 33.951 1.00 67.19 80 PHE A C 1
ATOM 633 O O . PHE A 1 80 ? 18.607 20.627 34.989 1.00 67.19 80 PHE A O 1
ATOM 640 N N . ALA A 1 81 ? 18.646 22.569 33.863 1.00 71.56 81 ALA A N 1
ATOM 641 C CA . ALA A 1 81 ? 19.213 23.348 34.965 1.00 71.56 81 ALA A CA 1
ATOM 642 C C . ALA A 1 81 ? 18.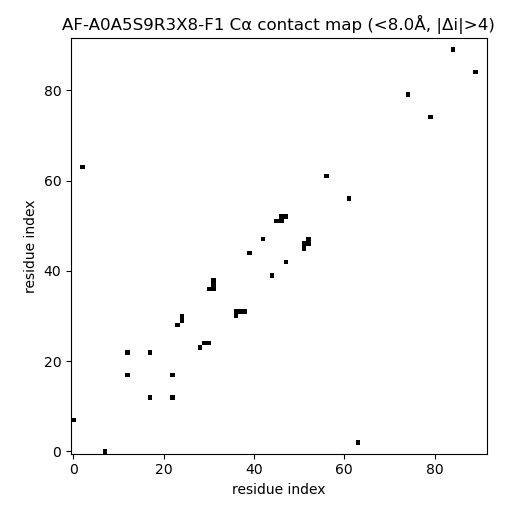274 23.423 36.185 1.00 71.56 81 ALA A C 1
ATOM 644 O O . ALA A 1 81 ? 18.737 23.356 37.327 1.00 71.56 81 ALA A O 1
ATOM 645 N N . ALA A 1 82 ? 16.961 23.528 35.954 1.00 65.81 82 ALA A N 1
ATOM 646 C CA . ALA A 1 82 ? 15.956 23.520 37.014 1.00 65.81 82 ALA A CA 1
ATOM 647 C C . ALA A 1 82 ? 15.909 22.172 37.755 1.00 65.81 82 ALA A C 1
ATOM 649 O O . ALA A 1 82 ? 15.972 22.152 38.985 1.00 65.81 82 ALA A O 1
ATOM 650 N N . ASN A 1 83 ? 15.900 21.050 37.025 1.00 69.44 83 ASN A N 1
ATOM 651 C CA . ASN A 1 83 ? 15.946 19.711 37.624 1.00 69.44 83 ASN A CA 1
ATOM 652 C C . ASN A 1 83 ? 17.263 19.446 38.371 1.00 69.44 83 ASN A C 1
ATOM 654 O O . ASN A 1 83 ? 17.251 18.862 39.454 1.00 69.44 83 ASN A O 1
ATOM 658 N N . ALA A 1 84 ? 18.398 19.920 37.847 1.00 67.19 84 ALA A N 1
ATOM 659 C CA . ALA A 1 84 ? 19.696 19.783 38.507 1.00 67.19 84 ALA A CA 1
ATOM 660 C C . ALA A 1 84 ? 19.748 20.520 39.859 1.00 67.19 84 ALA A C 1
ATOM 662 O O . ALA A 1 84 ? 20.265 19.973 40.832 1.00 67.19 84 ALA A O 1
ATOM 663 N N . LYS A 1 85 ? 19.156 21.721 39.956 1.00 62.09 85 LYS A N 1
ATOM 664 C CA . LYS A 1 85 ? 19.004 22.443 41.235 1.00 62.09 85 LYS A CA 1
ATOM 665 C C . LYS A 1 85 ? 18.069 21.737 42.217 1.00 62.09 85 LYS A C 1
ATOM 667 O O . LYS A 1 85 ? 18.282 21.830 43.418 1.00 62.09 85 LYS A O 1
ATOM 672 N N . GLN A 1 86 ? 17.038 21.055 41.725 1.00 62.66 86 GLN A N 1
ATOM 673 C CA . GLN A 1 86 ? 16.087 20.338 42.576 1.00 62.66 86 GLN A CA 1
ATOM 674 C C . GLN A 1 86 ? 16.681 19.037 43.147 1.00 62.66 86 GLN A C 1
ATOM 676 O O . GLN A 1 86 ? 16.384 18.675 44.282 1.00 62.66 86 GLN A O 1
ATOM 681 N N . LEU A 1 87 ? 17.547 18.364 42.378 1.00 59.09 87 LEU A N 1
ATOM 682 C CA . LEU A 1 87 ? 18.291 17.166 42.792 1.00 59.09 87 LEU A CA 1
ATOM 683 C C . LEU A 1 87 ? 19.469 17.489 43.721 1.00 59.09 87 LEU A C 1
ATOM 685 O O . LEU A 1 87 ? 19.727 16.750 44.671 1.00 59.09 87 LEU A O 1
ATOM 689 N N . ALA A 1 88 ? 20.169 18.600 43.484 1.00 62.50 88 ALA A N 1
ATOM 690 C CA . ALA A 1 88 ? 21.186 19.126 44.387 1.00 62.50 88 ALA A CA 1
ATOM 691 C C . ALA A 1 88 ? 20.506 19.934 45.497 1.00 62.50 88 ALA A C 1
ATOM 693 O O . ALA A 1 88 ? 20.546 21.159 45.470 1.00 62.50 88 ALA A O 1
ATOM 694 N N . GLY A 1 89 ? 19.821 19.244 46.416 1.00 59.38 89 GLY A N 1
ATOM 695 C CA . GLY A 1 89 ? 19.005 19.821 47.486 1.00 59.38 89 GLY A CA 1
ATOM 696 C C . GLY A 1 89 ? 19.727 20.853 48.359 1.00 59.38 89 GLY A C 1
ATOM 697 O O . GLY A 1 89 ? 20.094 20.563 49.491 1.00 59.38 89 GLY A O 1
ATOM 698 N N . ASN A 1 90 ? 19.851 22.078 47.859 1.00 52.81 90 ASN A N 1
ATOM 699 C CA . ASN A 1 90 ? 20.242 23.252 48.617 1.00 52.81 90 ASN A CA 1
ATOM 700 C C . ASN A 1 90 ? 18.957 23.935 49.085 1.00 52.81 90 ASN A C 1
ATOM 702 O O . ASN A 1 90 ? 18.395 24.800 48.411 1.00 52.81 90 ASN A O 1
ATOM 706 N N . LYS A 1 91 ? 18.473 23.494 50.247 1.00 45.47 91 LYS A N 1
ATOM 707 C CA . LYS A 1 91 ? 17.804 24.413 51.163 1.00 45.47 91 LYS A CA 1
ATOM 708 C C . LYS A 1 91 ? 18.906 25.216 51.837 1.00 45.47 91 LYS A C 1
ATOM 710 O O . LYS A 1 91 ? 19.654 24.622 52.599 1.00 45.47 91 LYS A O 1
ATOM 715 N N . ASP A 1 92 ? 18.976 26.496 51.504 1.00 45.25 92 ASP A N 1
ATOM 716 C CA . ASP A 1 92 ? 19.283 27.608 52.410 1.00 45.25 92 ASP A CA 1
ATOM 717 C C . ASP A 1 92 ? 18.659 28.880 51.821 1.00 45.25 92 ASP A C 1
ATOM 719 O O . ASP A 1 92 ? 18.913 29.167 50.626 1.00 45.25 92 ASP A O 1
#

Foldseek 3Di:
DPPCPVVVVVVVCVVVVPDPVVVCCVPPPVVCVVVVDDPCVPPPPVCPDPVNVVVVCPPPPPDDDDPDPPPPVPPDPVVVVVVVCVVVDDDD

Organism: Mycolicibacterium vanbaalenii (NCBI:txid110539)